Protein AF-A0A382TW28-F1 (afdb_monomer)

Organism: NCBI:txid408172

Nearest PDB structures (foldseek):
  4zxz-assembly1_B  TM=8.884E-01  e=1.817E-05  Lipomyces starkeyi
  3qic-assembly1_A  TM=6.451E-01  e=3.775E-03  Homo sapiens
  3idh-assembly1_A  TM=7.029E-01  e=1.227E-02  Homo sapiens
  3vey-assembly1_A  TM=6.543E-01  e=2.584E-02  Homo sapiens
  7qoo-assembly1_P  TM=2.455E-01  e=1.070E+00  Homo sapiens

InterPro domains:
  IPR005338 Anhydro-N-acetylmuramic acid kinase [PF03702] (15-107)
  IPR005338 Anhydro-N-acetylmuramic acid kinase [PTHR30605] (15-107)

Radius of gyration: 18.07 Å; Cα contacts (8 Å, |Δi|>4): 133; chains: 1; bounding box: 36×30×60 Å

Mean predicted aligned error: 7.28 Å

Solvent-accessible surface area (backbone atoms only — not comparable to full-atom values): 6461 Å² total; per-residue (Å²): 136,84,78,77,82,73,93,67,89,80,65,60,65,44,34,33,36,42,37,40,55,58,95,80,59,58,35,45,36,42,38,32,32,39,42,30,54,53,98,94,43,79,48,75,44,81,76,50,74,51,74,48,70,50,55,69,69,58,38,49,52,54,53,46,58,76,73,37,93,85,61,84,52,70,62,55,55,53,52,48,56,50,51,51,52,52,52,49,51,53,51,32,60,75,68,72,57,74,78,71,76,44,78,48,68,77,102

Secondary structure (DSSP, 8-state):
--------S---EEEEEEEE--TT--EEEEEEEEEEEETTEEEEEEEEEEEEEPPHHHHHHHHHHHH-TTS--HHHHHHHHHHHHHHHHHHHHHTT-----EEEE--

Foldseek 3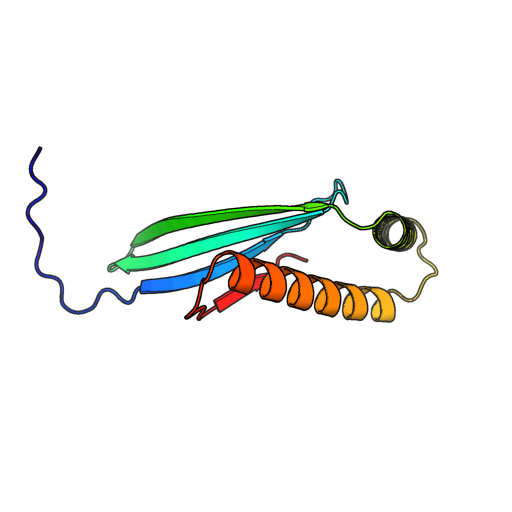Di:
DDPDPDDDPDFDWAWEWEWDADPVLFFIKIWIKTWTDDDPDIDIDTDDIDTDGDDPVLSVVVVCPVPPPPDDCPVNVVVVVVVVVVVVVVVCVVVVNDRHPYYHYPD

Structure (mmCIF, N/CA/C/O backbone):
data_AF-A0A382TW28-F1
#
_entry.id   AF-A0A382TW28-F1
#
loop_
_atom_site.group_PDB
_atom_site.id
_atom_site.type_symbol
_atom_site.label_atom_id
_atom_site.label_alt_id
_atom_site.label_comp_id
_atom_site.label_asym_id
_atom_site.label_entity_id
_atom_site.label_seq_id
_atom_site.pdbx_PDB_ins_code
_atom_site.Cartn_x
_atom_site.Cartn_y
_atom_site.Cartn_z
_atom_site.occupancy
_atom_site.B_iso_or_equiv
_atom_site.auth_seq_id
_atom_site.auth_comp_id
_atom_site.auth_asym_id
_atom_site.auth_atom_id
_atom_site.pdbx_PDB_model_num
ATOM 1 N N . MET A 1 1 ? -1.879 0.065 37.187 1.00 36.44 1 MET A N 1
ATOM 2 C CA . MET A 1 1 ? -2.595 1.336 36.943 1.00 36.44 1 MET A CA 1
ATOM 3 C C . MET A 1 1 ? -3.850 0.990 36.153 1.00 36.44 1 MET A C 1
ATOM 5 O O . MET A 1 1 ? -3.758 0.676 34.977 1.00 36.44 1 MET A O 1
ATOM 9 N N . ASN A 1 2 ? -4.990 0.874 36.838 1.00 33.41 2 ASN A N 1
ATOM 10 C CA . ASN A 1 2 ? -6.240 0.379 36.256 1.00 33.41 2 ASN A CA 1
ATOM 11 C C . ASN A 1 2 ? -6.967 1.530 35.558 1.00 33.41 2 ASN A C 1
ATOM 13 O O . ASN A 1 2 ? -7.532 2.395 36.227 1.00 33.41 2 ASN A O 1
ATOM 17 N N . TYR A 1 3 ? -6.954 1.549 34.226 1.00 37.97 3 TYR A N 1
ATOM 18 C CA . TYR A 1 3 ? -7.788 2.480 33.476 1.00 37.97 3 TYR A CA 1
ATOM 19 C C . TYR A 1 3 ? -9.252 2.051 33.614 1.00 37.97 3 TYR A C 1
ATOM 21 O O . TYR A 1 3 ? -9.680 1.036 33.064 1.00 37.97 3 TYR A O 1
ATOM 29 N N . LYS A 1 4 ? -10.019 2.832 34.384 1.00 41.09 4 LYS A N 1
ATOM 30 C CA . LYS A 1 4 ? -11.485 2.807 34.377 1.00 41.09 4 LYS A CA 1
ATOM 31 C C . LYS A 1 4 ? -11.947 2.908 32.921 1.00 41.09 4 LYS A C 1
ATOM 33 O O . LYS A 1 4 ? -11.696 3.922 32.273 1.00 41.09 4 LYS A O 1
ATOM 38 N N . ARG A 1 5 ? -12.627 1.870 32.427 1.00 49.75 5 ARG A N 1
ATOM 39 C CA . ARG A 1 5 ? -13.382 1.926 31.171 1.00 49.75 5 ARG A CA 1
ATOM 40 C C . ARG A 1 5 ? -14.446 3.011 31.330 1.00 49.75 5 ARG A C 1
ATOM 42 O O . ARG A 1 5 ? -15.397 2.838 32.087 1.00 49.75 5 ARG A O 1
ATOM 49 N N . SER A 1 6 ? -14.235 4.158 30.694 1.00 47.44 6 SER A N 1
ATOM 50 C CA . SER A 1 6 ? -15.248 5.197 30.575 1.00 47.44 6 SER A CA 1
ATOM 51 C C . SER A 1 6 ? -16.263 4.760 29.523 1.00 47.44 6 SER A C 1
ATOM 53 O O . SER A 1 6 ? -15.912 4.511 28.371 1.00 47.44 6 SER A O 1
ATOM 55 N N . ASN A 1 7 ? -17.522 4.653 29.945 1.00 48.22 7 ASN A N 1
ATOM 56 C CA . ASN A 1 7 ? -18.678 4.518 29.067 1.00 48.22 7 ASN A CA 1
ATOM 57 C C . ASN A 1 7 ? -18.689 5.692 28.079 1.00 48.22 7 ASN A C 1
ATOM 59 O O . ASN A 1 7 ? -18.856 6.839 28.496 1.00 48.22 7 ASN A O 1
ATOM 63 N N . ILE A 1 8 ? -18.486 5.414 26.791 1.00 49.66 8 ILE A N 1
ATOM 64 C CA . ILE A 1 8 ? -18.713 6.365 25.702 1.00 49.66 8 ILE A CA 1
ATOM 65 C C . ILE A 1 8 ? -19.403 5.591 24.583 1.00 49.66 8 ILE A C 1
ATOM 67 O O . ILE A 1 8 ? -18.812 4.694 23.982 1.00 49.66 8 ILE A O 1
ATOM 71 N N . GLU A 1 9 ? -20.667 5.931 24.359 1.00 52.59 9 GLU A N 1
ATOM 72 C CA . GLU A 1 9 ? -21.477 5.461 23.243 1.00 52.59 9 GLU A CA 1
ATOM 73 C C . GLU A 1 9 ? -20.830 5.919 21.922 1.00 52.59 9 GLU A C 1
ATOM 75 O O . GLU A 1 9 ? -20.555 7.101 21.728 1.00 52.59 9 GLU A O 1
ATOM 80 N N . ASN A 1 10 ? -20.536 4.937 21.064 1.00 54.94 10 ASN A N 1
ATOM 81 C CA . ASN A 1 10 ? -19.963 5.014 19.717 1.00 54.94 10 ASN A CA 1
ATOM 82 C C . ASN A 1 10 ? -18.631 5.760 19.557 1.00 54.94 10 ASN A C 1
ATOM 84 O O . ASN A 1 10 ? -18.561 6.921 19.163 1.00 54.94 10 ASN A O 1
ATOM 88 N N . THR A 1 11 ? -17.538 5.013 19.738 1.00 64.56 11 THR A N 1
ATOM 89 C CA . THR A 1 11 ? -16.274 5.341 19.065 1.00 64.56 11 THR A CA 1
ATOM 90 C C . THR A 1 11 ? -16.323 4.684 17.690 1.00 64.56 11 THR A C 1
ATOM 92 O O . THR A 1 11 ? -16.253 3.460 17.615 1.00 64.56 11 THR A O 1
ATOM 95 N N . GLN A 1 12 ? -16.500 5.457 16.616 1.00 79.38 12 GLN A N 1
ATOM 96 C CA . GLN A 1 12 ? -16.333 4.906 15.272 1.00 79.38 12 GLN A CA 1
ATOM 97 C C . GLN A 1 12 ? -14.840 4.641 15.080 1.00 79.38 12 GLN A C 1
ATOM 99 O O . GLN A 1 12 ? -14.024 5.564 15.143 1.00 79.38 12 GLN A O 1
ATOM 104 N N . VAL A 1 13 ? -14.498 3.364 14.947 1.00 89.31 13 VAL A N 1
ATOM 105 C CA . VAL A 1 13 ? -13.160 2.908 14.587 1.00 89.31 13 VAL A CA 1
ATOM 106 C C . VAL A 1 13 ? -13.239 2.500 13.136 1.00 89.31 13 VAL A C 1
ATOM 108 O O . VAL A 1 13 ? -14.075 1.666 12.805 1.00 89.31 13 VAL A O 1
ATOM 111 N N . ILE A 1 14 ? -12.394 3.107 12.310 1.00 93.75 14 ILE A N 1
ATOM 112 C CA . ILE A 1 14 ? -12.244 2.710 10.918 1.00 93.75 14 ILE A CA 1
ATOM 113 C C . ILE A 1 14 ? -10.945 1.945 10.739 1.00 93.75 14 ILE A C 1
ATOM 115 O O . ILE A 1 14 ? -9.898 2.373 11.236 1.00 93.75 14 ILE A O 1
ATOM 119 N N . ARG A 1 15 ? -10.994 0.829 10.017 1.00 95.50 15 ARG A N 1
ATOM 120 C CA . ARG A 1 15 ? -9.772 0.126 9.627 1.00 95.50 15 ARG A CA 1
ATOM 121 C C . ARG A 1 15 ? -9.245 0.683 8.316 1.00 95.50 15 ARG A C 1
ATOM 123 O O . ARG A 1 15 ? -9.934 0.691 7.297 1.00 95.50 15 ARG A O 1
ATOM 130 N N . THR A 1 16 ? -8.002 1.140 8.342 1.00 97.19 16 THR A N 1
ATOM 131 C CA . THR A 1 16 ? -7.384 1.878 7.239 1.00 97.19 16 THR A CA 1
ATOM 132 C C . THR A 1 16 ? -6.123 1.199 6.733 1.00 97.19 16 THR A C 1
ATOM 134 O O . THR A 1 16 ? -5.417 0.531 7.492 1.00 97.19 16 THR A O 1
ATOM 137 N N . VAL A 1 17 ? -5.840 1.407 5.451 1.00 98.19 17 VAL A N 1
ATOM 138 C CA . VAL A 1 17 ? -4.565 1.088 4.811 1.00 98.19 17 VAL A CA 1
ATOM 139 C C . V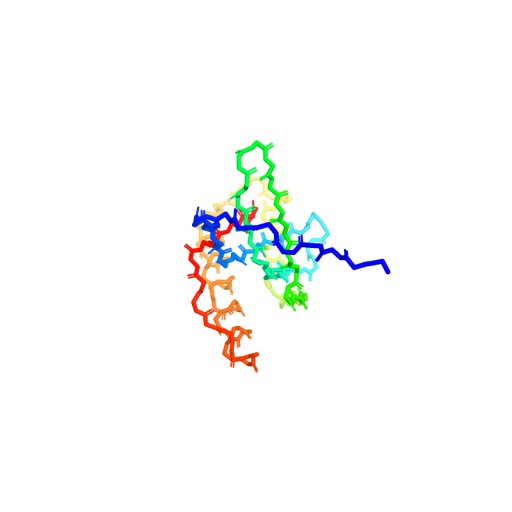AL A 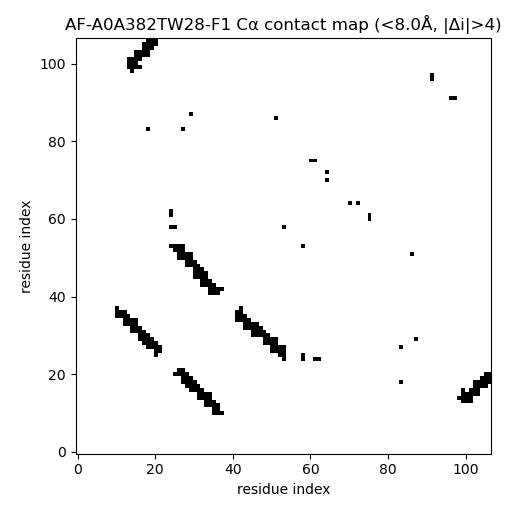1 17 ? -3.888 2.391 4.396 1.00 98.19 17 VAL A C 1
ATOM 141 O O . VAL A 1 17 ? -4.505 3.228 3.742 1.00 98.19 17 VAL A O 1
ATOM 144 N N . GLY A 1 18 ? -2.617 2.545 4.745 1.00 97.69 18 GLY A N 1
ATOM 145 C CA . GLY A 1 18 ? -1.718 3.548 4.187 1.00 97.69 18 GLY A CA 1
ATOM 146 C C . GLY A 1 18 ? -0.749 2.901 3.203 1.00 97.69 18 GLY A C 1
ATOM 147 O O . GLY A 1 18 ? -0.103 1.916 3.558 1.00 97.69 18 GLY A O 1
ATOM 148 N N . LEU A 1 19 ? -0.650 3.464 2.001 1.00 97.69 19 LEU A N 1
ATOM 149 C CA . LEU A 1 19 ? 0.313 3.097 0.967 1.00 97.69 19 LEU A CA 1
ATOM 150 C C . LEU A 1 19 ? 1.298 4.250 0.766 1.00 97.69 19 LEU A C 1
ATOM 152 O O . LEU A 1 19 ? 0.890 5.407 0.607 1.00 97.69 19 LEU A O 1
ATOM 156 N N . MET A 1 20 ? 2.591 3.942 0.794 1.00 94.75 20 MET A N 1
ATOM 157 C CA . MET A 1 20 ? 3.651 4.932 0.629 1.00 94.75 20 MET A CA 1
ATOM 158 C C . MET A 1 20 ? 4.766 4.401 -0.264 1.00 94.75 20 MET A C 1
ATOM 160 O O . MET A 1 20 ? 5.195 3.259 -0.132 1.00 94.75 20 MET A O 1
ATOM 164 N N . THR A 1 21 ? 5.275 5.273 -1.130 1.00 89.50 21 THR A N 1
ATOM 165 C CA . THR A 1 21 ? 6.429 4.999 -1.987 1.00 89.50 21 THR A CA 1
ATOM 166 C C . THR A 1 21 ? 7.439 6.125 -1.806 1.00 89.50 21 THR A C 1
ATOM 168 O O . THR A 1 21 ? 7.161 7.283 -2.131 1.00 89.50 21 THR A O 1
ATOM 171 N N . GLY A 1 22 ? 8.601 5.811 -1.236 1.00 85.06 22 GLY A N 1
ATOM 172 C CA . GLY A 1 22 ? 9.650 6.795 -0.977 1.00 85.06 22 GLY A CA 1
ATOM 173 C C . GLY A 1 22 ? 10.341 7.287 -2.251 1.00 85.06 22 GLY A C 1
ATOM 174 O O . GLY A 1 22 ? 10.361 6.615 -3.282 1.00 85.06 22 GLY A O 1
ATOM 175 N N . THR A 1 23 ? 11.003 8.444 -2.171 1.00 83.12 23 THR A N 1
ATOM 176 C CA . THR A 1 23 ? 11.862 8.963 -3.256 1.00 83.12 23 THR A CA 1
ATOM 177 C C . THR A 1 23 ? 13.117 8.110 -3.493 1.00 83.12 23 THR A C 1
ATOM 179 O O . THR A 1 23 ? 13.783 8.257 -4.518 1.00 83.12 23 THR A O 1
ATOM 182 N N . SER A 1 24 ? 13.416 7.180 -2.580 1.00 83.56 24 SER A N 1
ATOM 183 C CA . SER A 1 24 ? 14.366 6.074 -2.748 1.00 83.56 24 SER A CA 1
ATOM 184 C C . SER A 1 24 ? 14.001 5.149 -3.915 1.00 83.56 24 SER A C 1
ATOM 186 O O . SER A 1 24 ? 14.903 4.551 -4.515 1.00 83.56 24 SER A O 1
ATOM 188 N N . MET A 1 25 ? 12.710 5.080 -4.279 1.00 84.00 25 MET A N 1
ATOM 189 C CA . MET A 1 25 ? 12.164 4.196 -5.316 1.00 84.00 25 MET A CA 1
ATOM 190 C C . MET A 1 25 ? 12.546 2.728 -5.073 1.00 84.00 25 MET A C 1
ATOM 192 O O . MET A 1 25 ? 12.918 2.011 -5.999 1.00 84.00 25 MET A O 1
ATOM 196 N N . ASP A 1 26 ? 12.538 2.292 -3.819 1.00 86.81 26 ASP A N 1
ATOM 197 C CA . ASP A 1 26 ? 12.934 0.954 -3.372 1.00 86.81 26 ASP A CA 1
ATOM 198 C C . ASP A 1 26 ? 11.750 -0.007 -3.229 1.00 86.81 26 ASP A C 1
ATOM 200 O O . ASP A 1 26 ? 11.920 -1.207 -3.455 1.00 86.81 26 ASP A O 1
ATOM 204 N N . GLY A 1 27 ? 10.548 0.501 -2.962 1.00 93.62 27 GLY A N 1
ATOM 205 C CA . GLY A 1 27 ? 9.352 -0.329 -2.911 1.00 93.62 27 GLY A CA 1
ATOM 206 C C . GLY A 1 27 ? 8.081 0.405 -2.506 1.00 93.62 27 GLY A C 1
ATOM 207 O O . GLY A 1 27 ? 8.002 1.635 -2.536 1.00 93.62 27 GLY A O 1
ATOM 208 N N . LEU A 1 28 ? 7.098 -0.409 -2.124 1.00 96.56 28 LEU A N 1
ATOM 209 C CA . LEU A 1 28 ? 5.812 -0.015 -1.569 1.00 96.56 28 LEU A CA 1
ATOM 210 C C . LEU A 1 28 ? 5.736 -0.413 -0.100 1.00 96.56 28 LEU A C 1
ATOM 212 O O . LEU A 1 28 ? 5.727 -1.599 0.237 1.00 96.56 28 LEU A O 1
ATOM 216 N N . ASP A 1 29 ? 5.598 0.589 0.754 1.00 97.31 29 ASP A N 1
ATOM 217 C CA . ASP A 1 29 ? 5.285 0.406 2.160 1.00 97.31 29 ASP A CA 1
ATOM 218 C C . ASP A 1 29 ? 3.771 0.339 2.353 1.00 97.31 29 ASP A C 1
ATOM 220 O O . ASP A 1 29 ? 3.015 1.167 1.838 1.00 97.31 29 ASP A O 1
ATOM 224 N N . ILE A 1 30 ? 3.335 -0.643 3.139 1.00 97.81 30 ILE A N 1
ATOM 225 C CA . ILE A 1 30 ? 1.936 -0.854 3.501 1.00 97.81 30 ILE A CA 1
ATOM 226 C C . ILE A 1 30 ? 1.819 -0.791 5.021 1.00 97.81 30 ILE A C 1
ATOM 228 O O . ILE A 1 30 ? 2.497 -1.526 5.741 1.00 97.81 30 ILE A O 1
ATOM 232 N N . SER A 1 31 ? 0.916 0.050 5.515 1.00 97.75 31 SER A N 1
ATOM 233 C CA . SER A 1 31 ? 0.557 0.144 6.930 1.00 97.75 31 SER A CA 1
ATOM 234 C C . SER A 1 31 ? -0.933 -0.091 7.109 1.00 97.75 31 SER A C 1
ATOM 236 O O . SER A 1 31 ? -1.739 0.484 6.386 1.00 97.75 31 SER A O 1
ATOM 238 N N . ILE A 1 32 ? -1.308 -0.923 8.074 1.00 98.00 32 ILE A N 1
ATOM 239 C CA . ILE A 1 32 ? -2.701 -1.214 8.408 1.00 98.00 32 ILE A CA 1
ATOM 240 C C . ILE A 1 32 ? -2.933 -0.751 9.835 1.00 98.00 32 ILE A C 1
ATOM 242 O O . ILE A 1 32 ? -2.263 -1.219 10.761 1.00 98.00 32 ILE A O 1
ATOM 246 N N . ALA A 1 33 ? -3.881 0.162 10.014 1.00 96.62 33 ALA A N 1
ATOM 247 C CA . ALA A 1 33 ? -4.159 0.759 11.308 1.00 96.62 33 ALA A CA 1
ATOM 248 C C . ALA A 1 33 ? -5.655 0.967 11.527 1.00 96.62 33 ALA A C 1
ATOM 250 O O . ALA A 1 33 ? -6.375 1.424 10.639 1.00 96.62 33 ALA A O 1
ATOM 25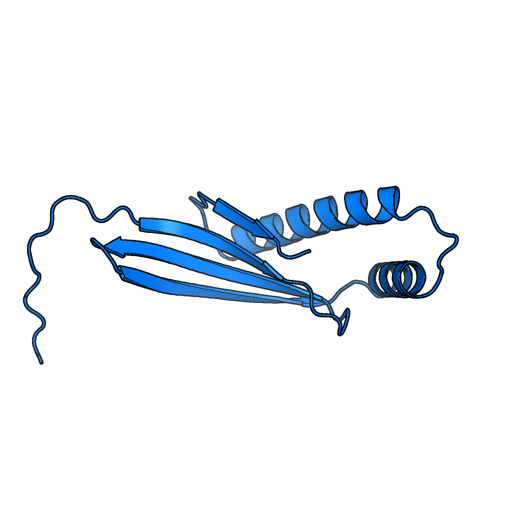1 N N . ASP A 1 34 ? -6.091 0.683 12.747 1.00 95.38 34 ASP A N 1
ATOM 252 C CA . ASP A 1 34 ? -7.401 1.087 13.234 1.00 95.38 34 ASP A CA 1
ATOM 253 C C . ASP A 1 34 ? -7.297 2.533 13.728 1.00 95.38 34 ASP A C 1
ATOM 255 O O . ASP A 1 34 ? -6.471 2.837 14.593 1.00 95.38 34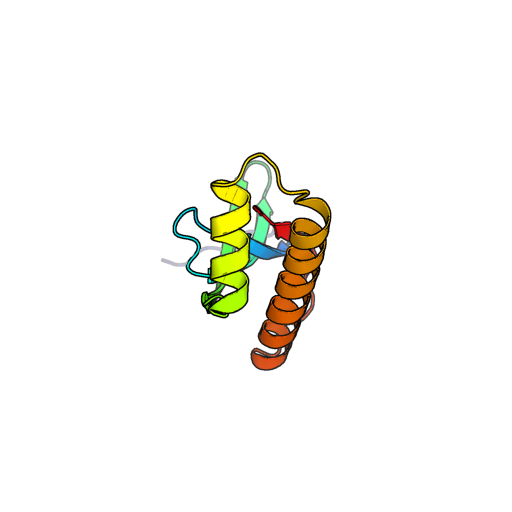 ASP A O 1
ATOM 259 N N . ILE A 1 35 ? -8.120 3.425 13.181 1.00 93.00 35 ILE A N 1
ATOM 260 C CA . ILE A 1 35 ? -8.176 4.840 13.553 1.00 93.00 35 ILE A CA 1
ATOM 261 C C . ILE A 1 35 ? -9.515 5.102 14.236 1.00 93.00 35 ILE A C 1
ATOM 263 O O . ILE A 1 35 ? -10.578 4.923 13.646 1.00 93.00 35 ILE A O 1
ATOM 267 N N . GLY A 1 36 ? -9.464 5.527 15.496 1.00 91.12 36 GLY A N 1
ATOM 268 C CA . GLY A 1 36 ? -10.633 5.884 16.290 1.00 91.12 36 GLY A CA 1
ATOM 269 C C . GLY A 1 36 ? -10.713 7.387 16.516 1.00 91.12 36 GLY A C 1
ATOM 270 O O . GLY A 1 36 ? -9.748 8.010 16.959 1.00 91.12 36 GLY A O 1
ATOM 271 N N . LEU A 1 37 ? -11.884 7.975 16.276 1.00 85.38 37 LEU A N 1
ATOM 272 C CA . LEU A 1 37 ? -12.140 9.380 16.593 1.00 85.38 37 LEU A CA 1
ATOM 273 C C . LEU A 1 37 ? -12.859 9.500 17.942 1.00 85.38 37 LEU A C 1
ATOM 275 O O . LEU A 1 37 ? -13.928 8.928 18.155 1.00 85.38 37 LEU A O 1
ATOM 279 N N . ARG A 1 38 ? -12.283 10.272 18.870 1.00 81.06 38 ARG A N 1
ATOM 280 C CA . ARG A 1 38 ? -12.872 10.600 20.177 1.00 81.06 38 ARG A CA 1
ATOM 281 C C . ARG A 1 38 ? -12.926 12.108 20.365 1.00 81.06 38 ARG A C 1
ATOM 283 O O . ARG A 1 38 ? -11.923 12.727 20.718 1.00 81.06 38 ARG A O 1
ATOM 290 N N . LYS A 1 39 ? -14.117 12.702 20.238 1.00 77.56 39 LYS A N 1
ATOM 291 C CA . LYS A 1 39 ? -14.331 14.157 20.374 1.00 77.56 39 LYS A CA 1
ATOM 292 C C . LYS A 1 39 ? -13.339 14.942 19.492 1.00 77.56 39 LYS A C 1
ATOM 294 O O . LYS A 1 39 ? -13.508 14.960 18.284 1.00 77.56 39 LYS A O 1
ATOM 299 N N . ASN A 1 40 ? -12.287 15.512 20.090 1.00 77.56 40 ASN A N 1
ATOM 300 C CA . ASN A 1 40 ? -11.246 16.311 19.427 1.00 77.56 40 ASN A CA 1
ATOM 301 C C . ASN A 1 40 ? -9.878 15.602 19.376 1.00 77.56 40 ASN A C 1
ATOM 303 O O . ASN A 1 40 ? -8.841 16.262 19.338 1.00 77.56 40 ASN A O 1
ATOM 307 N N . LYS A 1 41 ? -9.846 14.271 19.474 1.00 81.75 41 LYS A N 1
ATOM 308 C CA . LYS A 1 41 ? -8.618 13.473 19.415 1.00 81.75 41 LYS A CA 1
ATOM 309 C C . LYS A 1 41 ? -8.793 12.304 18.455 1.00 81.75 41 LYS A C 1
ATOM 311 O O . LYS A 1 41 ? -9.861 11.695 18.415 1.00 81.75 41 LYS A O 1
ATOM 316 N N . ALA A 1 42 ? -7.731 12.003 17.721 1.00 85.38 42 ALA A N 1
ATOM 317 C CA . ALA A 1 42 ? -7.587 10.756 16.992 1.00 85.38 42 ALA A CA 1
ATOM 318 C C . ALA A 1 42 ? -6.675 9.833 17.804 1.00 85.38 42 ALA A C 1
ATOM 320 O O . ALA A 1 42 ? -5.583 10.239 18.202 1.00 85.38 42 ALA A O 1
ATOM 321 N N . ASP A 1 43 ? -7.143 8.617 18.053 1.00 90.12 43 ASP A N 1
ATOM 322 C CA . ASP A 1 43 ? -6.338 7.518 18.573 1.00 90.12 43 ASP A CA 1
ATOM 323 C C . ASP A 1 43 ? -6.100 6.527 17.429 1.00 90.12 43 ASP A C 1
ATOM 325 O O . ASP A 1 43 ? -6.956 6.367 16.556 1.00 90.12 43 ASP A O 1
ATOM 329 N N . PHE A 1 44 ? -4.957 5.845 17.430 1.00 91.88 44 PHE A N 1
ATOM 330 C CA . PHE A 1 44 ? -4.657 4.829 16.425 1.00 91.88 44 PHE A CA 1
ATOM 331 C C . PHE A 1 44 ? -4.038 3.582 17.048 1.00 91.88 44 PHE A C 1
ATOM 333 O O . PHE A 1 44 ? -3.371 3.644 18.083 1.00 91.88 44 PHE A O 1
ATOM 340 N N . ASN A 1 45 ? -4.245 2.450 16.386 1.00 94.69 45 ASN A N 1
ATOM 341 C CA . ASN A 1 45 ? -3.592 1.188 16.693 1.00 94.69 45 ASN A CA 1
ATOM 342 C C . ASN A 1 45 ? -3.046 0.578 15.400 1.00 94.69 45 ASN A C 1
ATOM 344 O O . ASN A 1 45 ? -3.818 0.220 14.513 1.00 94.69 45 ASN A O 1
ATOM 348 N N . VAL A 1 46 ? -1.721 0.454 15.300 1.00 96.19 46 VAL A N 1
ATOM 349 C CA . VAL A 1 46 ? -1.073 -0.211 14.163 1.00 96.19 46 VAL A CA 1
ATOM 350 C C . VAL A 1 46 ? -1.259 -1.717 14.312 1.00 96.19 46 VAL A C 1
ATOM 352 O O . VAL A 1 46 ? -0.867 -2.303 15.318 1.00 96.19 46 VAL A O 1
ATOM 355 N N . ILE A 1 47 ? -1.861 -2.338 13.305 1.00 96.38 47 ILE A N 1
ATOM 356 C CA . ILE A 1 47 ? -2.132 -3.776 13.272 1.00 96.38 47 ILE A CA 1
ATOM 357 C C . ILE A 1 47 ? -0.962 -4.506 12.618 1.00 96.38 47 ILE A C 1
ATOM 359 O O . ILE A 1 47 ? -0.469 -5.511 13.135 1.00 96.38 47 ILE A O 1
ATOM 363 N N . ARG A 1 48 ? -0.526 -3.996 11.464 1.00 97.31 48 ARG A N 1
ATOM 364 C CA . ARG A 1 48 ? 0.474 -4.622 10.600 1.00 97.31 48 ARG A CA 1
ATOM 365 C C . ARG A 1 48 ? 1.192 -3.574 9.770 1.00 97.31 48 ARG A C 1
ATOM 367 O O . ARG A 1 48 ? 0.600 -2.573 9.379 1.00 97.31 48 ARG A O 1
ATOM 374 N N . THR A 1 49 ? 2.439 -3.873 9.439 1.00 97.25 49 THR A N 1
ATOM 375 C CA . THR A 1 49 ? 3.226 -3.134 8.457 1.00 97.25 49 THR A CA 1
ATOM 376 C C . THR A 1 49 ? 4.026 -4.117 7.613 1.00 97.25 49 THR A C 1
ATOM 378 O O . THR A 1 49 ? 4.407 -5.182 8.098 1.00 97.25 49 THR A O 1
ATOM 381 N N . THR A 1 50 ? 4.271 -3.776 6.354 1.00 97.19 50 THR A N 1
ATOM 382 C CA . THR A 1 50 ? 5.195 -4.506 5.480 1.00 97.19 50 THR A CA 1
ATOM 383 C C . THR A 1 50 ? 5.799 -3.557 4.451 1.00 97.19 50 THR A C 1
ATOM 385 O O . THR A 1 50 ? 5.280 -2.461 4.243 1.00 97.19 50 THR A O 1
ATOM 388 N N . SER A 1 51 ? 6.881 -3.989 3.811 1.00 96.69 51 SER A N 1
ATOM 389 C CA . SER A 1 51 ? 7.495 -3.302 2.679 1.00 96.69 51 SER A CA 1
ATOM 390 C C . SER A 1 51 ? 7.732 -4.313 1.565 1.00 96.69 51 SER A C 1
ATOM 392 O O . SER A 1 51 ? 8.295 -5.387 1.796 1.00 96.69 51 SER A O 1
ATOM 394 N N . ILE A 1 52 ? 7.249 -3.996 0.367 1.00 96.69 52 ILE A N 1
ATOM 395 C CA . ILE A 1 52 ? 7.333 -4.852 -0.814 1.00 96.69 52 ILE A CA 1
ATOM 396 C C . ILE A 1 52 ? 8.299 -4.190 -1.797 1.00 96.69 52 ILE A C 1
ATOM 398 O O . ILE A 1 52 ? 7.981 -3.118 -2.316 1.00 96.69 52 ILE A O 1
ATOM 402 N N . PRO A 1 53 ? 9.463 -4.803 -2.083 1.00 96.06 53 PRO A N 1
ATOM 403 C CA . PRO A 1 53 ? 10.427 -4.213 -2.997 1.00 96.06 53 PRO A CA 1
ATOM 404 C C . PRO A 1 53 ? 9.862 -4.159 -4.415 1.00 96.06 53 PRO A C 1
ATOM 406 O O . PRO A 1 53 ? 9.163 -5.077 -4.861 1.00 96.06 53 PRO A O 1
ATOM 409 N N . TYR A 1 54 ? 10.206 -3.105 -5.151 1.00 94.81 54 TYR A N 1
ATOM 410 C CA . TYR A 1 54 ? 9.848 -3.040 -6.561 1.00 94.81 54 TYR A CA 1
ATOM 411 C C . TYR A 1 54 ? 10.575 -4.117 -7.371 1.00 94.81 54 TYR A C 1
ATOM 413 O O . TYR A 1 54 ? 11.772 -4.341 -7.170 1.00 94.81 54 TYR A O 1
ATOM 421 N N . PRO A 1 55 ? 9.901 -4.741 -8.353 1.00 94.12 55 PRO A N 1
ATOM 422 C CA . PRO A 1 55 ? 10.590 -5.472 -9.404 1.00 94.12 55 PRO A CA 1
ATOM 423 C C . PRO A 1 55 ? 11.593 -4.556 -10.115 1.00 94.12 55 PRO A C 1
ATOM 425 O O . PRO A 1 55 ? 11.289 -3.390 -10.372 1.00 94.12 55 PRO A O 1
ATOM 428 N N . ASN A 1 56 ? 12.762 -5.089 -10.479 1.00 92.25 56 ASN A N 1
ATOM 429 C CA . ASN A 1 56 ? 13.840 -4.309 -11.106 1.00 92.25 56 ASN A CA 1
ATOM 430 C C . ASN A 1 56 ? 13.369 -3.520 -12.340 1.00 92.25 56 ASN A C 1
ATOM 432 O O . ASN A 1 56 ? 13.729 -2.355 -12.499 1.00 92.25 56 ASN A O 1
ATOM 436 N N . ASP A 1 57 ? 12.534 -4.128 -13.185 1.00 91.25 57 ASP A N 1
ATOM 437 C CA . ASP A 1 57 ? 12.019 -3.486 -14.399 1.00 91.25 57 ASP A CA 1
ATOM 438 C C . ASP A 1 57 ? 11.093 -2.309 -14.072 1.00 91.25 57 ASP A C 1
ATOM 440 O O . ASP A 1 57 ? 11.203 -1.246 -14.684 1.00 91.25 57 ASP A O 1
ATOM 444 N N . LEU A 1 58 ? 10.227 -2.463 -13.065 1.00 91.50 58 LEU A N 1
ATOM 445 C CA . LEU A 1 58 ? 9.339 -1.397 -12.602 1.00 91.50 58 LEU A CA 1
ATOM 446 C C . LEU A 1 58 ? 10.146 -0.262 -11.965 1.00 91.50 58 LEU A C 1
ATOM 448 O O . LEU A 1 58 ? 9.956 0.901 -12.307 1.00 91.50 58 LEU A O 1
ATOM 452 N N . GLN A 1 59 ? 11.117 -0.593 -11.110 1.00 91.12 59 GLN A N 1
ATOM 453 C CA . GLN A 1 59 ? 12.033 0.391 -10.535 1.00 91.12 59 GLN A CA 1
ATOM 454 C C . GLN A 1 59 ? 12.768 1.178 -11.630 1.00 91.12 59 GLN A C 1
ATOM 456 O O . GLN A 1 59 ? 12.914 2.398 -11.529 1.00 91.12 59 GLN A O 1
ATOM 461 N N . PHE A 1 60 ? 13.224 0.502 -12.686 1.00 89.25 60 PHE A N 1
ATOM 462 C CA . PHE A 1 60 ? 13.857 1.157 -13.824 1.00 89.25 60 PHE A CA 1
ATOM 463 C C . PHE A 1 60 ? 12.889 2.107 -14.537 1.00 89.25 60 PHE A C 1
ATOM 465 O O . PHE A 1 60 ? 13.256 3.253 -14.793 1.00 89.25 60 PHE A O 1
ATOM 472 N N . GLN A 1 61 ? 11.653 1.679 -14.808 1.00 89.00 61 GLN A N 1
ATOM 473 C CA . GLN A 1 61 ? 10.630 2.521 -15.435 1.00 89.00 61 GLN A CA 1
ATOM 474 C C . GLN A 1 61 ? 10.331 3.784 -14.613 1.00 89.00 61 GLN A C 1
ATOM 476 O O . GLN A 1 61 ? 10.351 4.877 -15.179 1.00 89.00 61 GLN A O 1
ATOM 481 N N . ILE A 1 62 ? 10.166 3.655 -13.290 1.00 89.50 62 ILE A N 1
ATOM 482 C CA . ILE A 1 62 ? 9.969 4.790 -12.370 1.00 89.50 62 ILE A CA 1
ATOM 483 C C . ILE A 1 62 ? 11.167 5.746 -12.415 1.00 89.50 62 ILE A C 1
ATOM 485 O O . ILE A 1 62 ? 11.008 6.961 -12.520 1.00 89.50 62 ILE A O 1
ATOM 489 N N . ARG A 1 63 ? 12.399 5.223 -12.385 1.00 88.06 63 ARG A N 1
ATOM 490 C CA . ARG A 1 63 ? 13.594 6.077 -12.488 1.00 88.06 63 ARG A CA 1
ATOM 491 C C . ARG A 1 63 ? 13.614 6.837 -13.809 1.00 88.06 63 ARG A C 1
ATOM 493 O O . ARG A 1 63 ? 13.907 8.027 -13.826 1.00 88.06 63 ARG A O 1
ATOM 500 N N . GLN A 1 64 ? 13.288 6.170 -14.912 1.00 87.12 64 GLN A N 1
ATOM 501 C CA . GLN A 1 64 ? 13.253 6.817 -16.217 1.00 87.12 64 GLN A CA 1
ATOM 502 C C . GLN A 1 64 ? 12.196 7.924 -16.285 1.00 87.12 64 GLN A C 1
ATOM 504 O O . GLN A 1 64 ? 12.501 8.983 -16.816 1.00 87.12 64 GLN A O 1
ATOM 509 N N . SER A 1 65 ? 10.997 7.730 -15.730 1.00 86.00 65 SER A N 1
ATOM 510 C CA . SER A 1 65 ? 9.953 8.766 -15.748 1.00 86.00 65 SER A CA 1
ATOM 511 C C . SER A 1 65 ? 10.292 9.994 -14.903 1.00 86.00 65 SER A C 1
ATOM 513 O O . SER A 1 65 ? 9.846 11.090 -15.218 1.00 86.00 65 SER A O 1
ATOM 515 N N . VAL A 1 66 ? 11.076 9.831 -13.833 1.00 85.06 66 VAL A N 1
ATOM 516 C CA . VAL A 1 66 ? 11.508 10.954 -12.984 1.00 85.06 66 VAL A CA 1
ATOM 517 C C . VAL A 1 66 ? 12.581 11.804 -13.670 1.00 85.06 66 VAL A C 1
ATOM 519 O O . VAL A 1 66 ? 12.597 13.022 -13.500 1.00 85.06 66 VAL A O 1
ATOM 522 N N . TYR A 1 67 ? 13.489 11.182 -14.429 1.00 83.19 67 TYR A N 1
ATOM 523 C CA . TYR A 1 67 ? 14.645 11.874 -15.012 1.00 83.19 67 TYR A CA 1
ATOM 524 C C . TYR A 1 67 ? 14.489 12.248 -16.494 1.00 83.19 67 TYR A C 1
ATOM 526 O O . TYR A 1 67 ? 15.239 13.099 -16.971 1.00 83.19 67 TYR A O 1
ATOM 534 N N . ASP A 1 68 ? 13.541 11.654 -17.223 1.00 79.31 68 ASP A N 1
ATOM 535 C CA . ASP A 1 68 ? 13.297 11.923 -18.644 1.00 79.31 68 ASP A CA 1
ATOM 536 C C . ASP A 1 68 ? 12.004 12.730 -18.843 1.00 79.31 68 ASP A C 1
ATOM 538 O O . ASP A 1 68 ? 10.895 12.197 -18.811 1.00 79.31 68 ASP A O 1
ATOM 542 N N . THR A 1 69 ? 12.152 14.037 -19.071 1.00 64.69 69 THR A N 1
ATOM 543 C CA . THR A 1 69 ? 11.040 14.996 -19.181 1.00 64.69 69 THR A CA 1
ATOM 544 C C . THR A 1 69 ? 10.218 14.862 -20.468 1.00 64.69 69 THR A C 1
ATOM 546 O O . THR A 1 69 ? 9.215 15.559 -20.618 1.00 64.69 69 THR A O 1
ATOM 549 N N . GLY A 1 70 ? 10.625 13.993 -21.402 1.00 68.94 70 GLY A N 1
ATOM 550 C CA . GLY A 1 70 ? 9.933 13.762 -22.672 1.00 68.94 70 GLY A CA 1
ATOM 551 C C . GLY A 1 70 ? 8.959 12.580 -22.678 1.00 68.94 70 GLY A C 1
ATOM 552 O O . GLY A 1 70 ? 8.292 12.362 -23.691 1.00 68.94 70 GLY A O 1
ATOM 553 N N . LYS A 1 71 ? 8.880 11.795 -21.595 1.00 71.81 71 LYS A N 1
ATOM 554 C CA . LYS A 1 71 ? 8.034 10.593 -21.537 1.00 71.81 71 LYS A CA 1
ATOM 555 C C . LYS A 1 71 ? 6.622 10.900 -21.052 1.00 71.81 71 LYS A C 1
ATOM 557 O O . LYS A 1 71 ? 6.429 11.578 -20.050 1.00 71.81 71 LYS A O 1
ATOM 562 N N . ASP A 1 72 ? 5.639 10.326 -21.742 1.00 76.31 72 ASP A N 1
ATOM 563 C CA . ASP A 1 72 ? 4.263 10.258 -21.258 1.00 76.31 72 ASP A CA 1
ATOM 564 C C . ASP A 1 72 ? 4.194 9.291 -20.066 1.00 76.31 72 ASP A C 1
ATOM 566 O O . ASP A 1 72 ? 4.405 8.084 -20.209 1.00 76.31 72 ASP A O 1
ATOM 570 N N . THR A 1 73 ? 3.935 9.833 -18.877 1.00 85.44 73 THR A N 1
ATOM 571 C CA . THR A 1 73 ? 3.891 9.080 -17.620 1.00 85.44 73 THR A CA 1
ATOM 572 C C . THR A 1 73 ? 2.511 8.510 -17.303 1.00 85.44 73 THR A C 1
ATOM 574 O O . THR A 1 73 ? 2.384 7.778 -16.326 1.00 85.44 73 THR A O 1
ATOM 577 N N . ASN A 1 74 ? 1.486 8.768 -18.125 1.00 87.75 74 ASN A N 1
ATOM 578 C CA . ASN A 1 74 ? 0.114 8.327 -17.847 1.00 87.75 74 ASN A CA 1
ATOM 579 C C . ASN A 1 74 ? -0.032 6.799 -17.816 1.00 87.75 74 ASN A C 1
ATOM 581 O O . ASN A 1 74 ? -0.826 6.260 -17.046 1.00 87.75 74 ASN A O 1
ATOM 585 N N . ALA A 1 75 ? 0.712 6.090 -18.671 1.00 89.06 75 ALA A N 1
ATOM 586 C CA . ALA A 1 75 ? 0.713 4.629 -18.669 1.00 89.06 75 ALA A CA 1
ATOM 587 C C . ALA A 1 75 ? 1.345 4.086 -17.381 1.00 89.06 75 ALA A C 1
ATOM 589 O O . ALA A 1 75 ? 0.766 3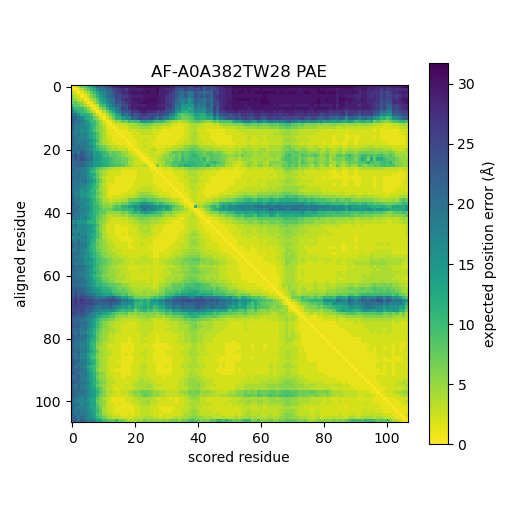.224 -16.730 1.00 89.06 75 ALA A O 1
ATOM 590 N N . LEU A 1 76 ? 2.481 4.659 -16.975 1.00 90.50 76 LEU A N 1
ATOM 591 C CA . LEU A 1 76 ? 3.177 4.251 -15.761 1.00 90.50 76 LEU A CA 1
ATOM 592 C C . LEU A 1 76 ? 2.359 4.550 -14.497 1.00 90.50 76 LEU A C 1
ATOM 594 O O . LEU A 1 76 ? 2.310 3.708 -13.614 1.00 90.50 76 LEU A O 1
ATOM 598 N N . ASP A 1 77 ? 1.694 5.705 -14.421 1.00 92.12 77 ASP A N 1
ATOM 599 C CA . ASP A 1 77 ? 0.791 6.061 -13.31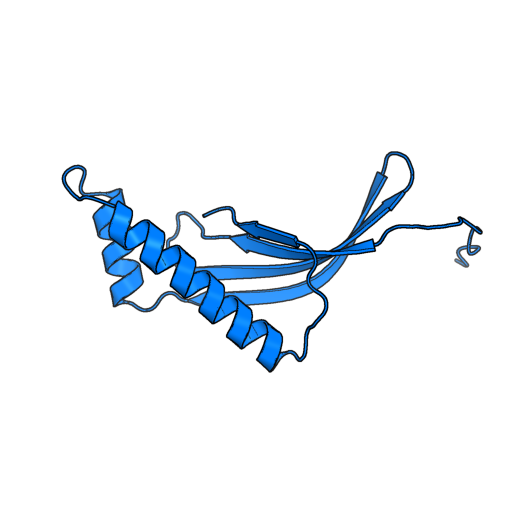6 1.00 92.12 77 ASP A CA 1
ATOM 600 C C . ASP A 1 77 ? -0.327 5.019 -13.139 1.00 92.12 77 ASP A C 1
ATOM 602 O O . ASP A 1 77 ? -0.526 4.468 -12.054 1.00 92.12 77 ASP A O 1
ATOM 606 N N . ARG A 1 78 ? -0.990 4.655 -14.244 1.00 92.75 78 ARG A N 1
ATOM 607 C CA . ARG A 1 78 ? -2.002 3.592 -14.256 1.00 92.75 78 ARG A CA 1
ATOM 608 C C . ARG A 1 78 ? -1.426 2.252 -13.801 1.00 92.75 78 ARG A C 1
ATOM 610 O O . ARG A 1 78 ? -2.038 1.583 -12.969 1.00 92.75 78 ARG A O 1
ATOM 617 N N . ASP A 1 79 ? -0.299 1.849 -14.378 1.00 92.62 79 ASP A N 1
ATOM 618 C CA . ASP A 1 79 ? 0.303 0.540 -14.126 1.00 92.62 79 ASP A CA 1
ATOM 619 C C . ASP A 1 79 ? 0.802 0.427 -12.678 1.00 92.62 79 ASP A C 1
ATOM 621 O O . ASP A 1 79 ? 0.642 -0.624 -12.055 1.00 92.62 79 ASP A O 1
ATOM 625 N N . LEU A 1 80 ? 1.317 1.520 -12.105 1.00 94.00 80 LEU A N 1
ATOM 626 C CA . LEU A 1 80 ? 1.667 1.611 -10.688 1.00 94.00 80 LEU A CA 1
ATOM 627 C C . LEU A 1 80 ? 0.438 1.459 -9.796 1.00 94.00 80 LEU A C 1
ATOM 629 O O . LEU A 1 80 ? 0.461 0.639 -8.883 1.00 94.00 80 LEU A O 1
ATOM 633 N N . GLY A 1 81 ? -0.654 2.169 -10.092 1.00 94.75 81 GLY A N 1
ATOM 634 C CA . GLY A 1 81 ? -1.899 2.044 -9.334 1.00 94.75 81 GLY A CA 1
ATOM 635 C C . GLY A 1 81 ? -2.450 0.613 -9.320 1.00 94.75 81 GLY A C 1
ATOM 636 O O . GLY A 1 81 ? -2.876 0.120 -8.273 1.00 94.75 81 GLY A O 1
ATOM 637 N N . ILE A 1 82 ? -2.394 -0.082 -10.463 1.00 96.00 82 ILE A N 1
ATOM 638 C CA . ILE A 1 82 ? -2.769 -1.503 -10.560 1.00 96.00 82 ILE A CA 1
ATOM 639 C C . ILE A 1 82 ? -1.821 -2.360 -9.718 1.00 96.00 82 ILE A C 1
ATOM 641 O O . ILE A 1 82 ? -2.277 -3.164 -8.907 1.00 96.00 82 ILE A O 1
ATOM 645 N N . TRP A 1 83 ? -0.510 -2.154 -9.854 1.00 96.50 83 TRP A N 1
ATOM 646 C CA . TRP A 1 83 ? 0.486 -2.918 -9.110 1.00 96.50 83 TRP A CA 1
ATOM 647 C C . TRP A 1 83 ? 0.342 -2.730 -7.588 1.00 96.50 83 TRP A C 1
ATOM 649 O O . TRP A 1 83 ? 0.422 -3.709 -6.844 1.00 96.50 83 TRP A O 1
ATOM 659 N N . TYR A 1 84 ? 0.051 -1.515 -7.106 1.00 97.25 84 TYR A N 1
ATOM 660 C CA . TYR A 1 84 ? -0.232 -1.261 -5.689 1.00 97.25 84 TYR A CA 1
ATOM 661 C C . TYR A 1 84 ? -1.479 -2.002 -5.210 1.00 97.25 84 TYR A C 1
ATOM 663 O O . TYR A 1 84 ? -1.456 -2.607 -4.136 1.00 97.25 84 TYR A O 1
ATOM 671 N N . ALA A 1 85 ? -2.559 -1.976 -5.997 1.00 96.88 85 ALA A N 1
ATOM 672 C CA . ALA A 1 85 ? -3.802 -2.662 -5.661 1.00 96.88 85 ALA A CA 1
ATOM 673 C C . ALA A 1 85 ? -3.599 -4.183 -5.578 1.00 96.88 85 ALA A C 1
ATOM 675 O O . ALA A 1 85 ? -4.036 -4.806 -4.608 1.00 96.88 85 ALA A O 1
ATOM 676 N N . ASP A 1 86 ? -2.880 -4.762 -6.542 1.00 97.88 86 ASP A N 1
ATOM 677 C CA . ASP A 1 86 ? -2.560 -6.190 -6.568 1.00 97.88 86 ASP A CA 1
ATOM 678 C C . ASP A 1 86 ? -1.716 -6.591 -5.355 1.00 97.88 86 ASP A C 1
ATOM 680 O O . ASP A 1 86 ? -2.041 -7.556 -4.658 1.00 97.88 86 ASP A O 1
ATOM 684 N N . LYS A 1 87 ? -0.666 -5.823 -5.039 1.00 97.69 87 LYS A N 1
ATOM 685 C CA . LYS A 1 87 ? 0.205 -6.118 -3.893 1.00 97.69 87 LYS A CA 1
ATOM 686 C C . LYS A 1 87 ? -0.475 -5.933 -2.552 1.00 97.69 87 LYS A C 1
ATOM 688 O O . LYS A 1 87 ? -0.280 -6.758 -1.657 1.00 97.69 87 LYS A O 1
ATOM 693 N N . LEU A 1 88 ? -1.323 -4.919 -2.422 1.00 97.62 88 LEU A N 1
ATOM 694 C CA . LEU A 1 88 ? -2.168 -4.776 -1.249 1.00 97.62 88 LEU A CA 1
ATOM 695 C C . LEU A 1 88 ? -3.118 -5.971 -1.110 1.00 97.62 88 LEU A C 1
ATOM 697 O O . LEU A 1 88 ? -3.225 -6.541 -0.026 1.00 97.62 88 LEU A O 1
ATOM 701 N N . PHE A 1 89 ? -3.783 -6.382 -2.190 1.00 97.44 89 PHE A N 1
ATOM 702 C CA . PHE A 1 89 ? -4.719 -7.504 -2.163 1.00 97.44 89 PHE A CA 1
ATOM 703 C C . PHE A 1 89 ? -4.037 -8.830 -1.799 1.00 97.44 89 PHE A C 1
ATOM 705 O O . PHE A 1 89 ? -4.543 -9.569 -0.949 1.00 97.44 89 PHE A O 1
ATOM 712 N N . GLU A 1 90 ? -2.875 -9.120 -2.393 1.00 97.94 90 GLU A N 1
ATOM 713 C CA . GLU A 1 90 ? -2.045 -10.280 -2.047 1.00 97.94 90 GLU A CA 1
ATOM 714 C C . GLU A 1 90 ? -1.694 -10.286 -0.552 1.00 97.94 90 GLU A C 1
ATOM 716 O O . GLU A 1 90 ? -1.891 -11.302 0.120 1.00 97.94 90 GLU A O 1
ATOM 721 N N . TYR A 1 91 ? -1.239 -9.147 -0.021 1.00 97.81 91 TYR A N 1
ATOM 722 C CA . TYR A 1 91 ? -0.834 -9.019 1.377 1.00 97.81 91 TYR A CA 1
ATOM 723 C C . TYR A 1 91 ? -2.007 -9.148 2.361 1.00 97.81 91 TYR A C 1
ATOM 725 O O . TYR A 1 91 ? -1.916 -9.865 3.359 1.00 97.81 91 TYR A O 1
ATOM 733 N N . LEU A 1 92 ? -3.147 -8.510 2.072 1.00 97.06 92 LEU A N 1
ATOM 734 C CA . LEU A 1 92 ? -4.351 -8.638 2.900 1.00 97.06 92 LEU A CA 1
ATOM 735 C C . LEU A 1 92 ? -4.820 -10.096 2.968 1.00 97.06 92 LEU A C 1
ATOM 737 O O . LEU A 1 92 ? -5.160 -10.586 4.045 1.00 97.06 92 LEU A O 1
ATOM 741 N N . ARG A 1 93 ? -4.779 -10.823 1.842 1.00 97.56 93 ARG A N 1
ATOM 742 C CA . ARG A 1 93 ? -5.119 -12.252 1.818 1.00 97.56 93 ARG A CA 1
ATOM 743 C C . ARG A 1 93 ? -4.115 -13.107 2.579 1.00 97.56 93 ARG A C 1
ATOM 745 O O . ARG A 1 93 ? -4.550 -14.007 3.296 1.00 97.56 93 ARG A O 1
ATOM 752 N N . SER A 1 94 ? -2.811 -12.856 2.442 1.00 97.06 94 SER A N 1
ATOM 753 C CA . SER A 1 94 ? -1.792 -13.646 3.147 1.00 97.06 94 SER A CA 1
ATOM 754 C C . SER A 1 94 ? -1.889 -13.492 4.664 1.00 97.06 94 SER A C 1
ATOM 756 O O . SER A 1 94 ? -1.687 -14.459 5.391 1.00 97.06 94 SER A O 1
ATOM 758 N N . GLU A 1 95 ? -2.261 -12.303 5.138 1.00 96.31 95 GLU A N 1
ATOM 759 C CA . GLU A 1 95 ? -2.436 -12.012 6.564 1.00 96.31 95 GLU A CA 1
ATOM 760 C C . GLU A 1 95 ? -3.866 -12.258 7.074 1.00 96.31 95 GLU A C 1
ATOM 762 O O . GLU A 1 95 ? -4.136 -12.057 8.257 1.00 96.31 95 GLU A O 1
ATOM 767 N N . SER A 1 96 ? -4.786 -12.708 6.209 1.00 96.06 96 SER A N 1
ATOM 768 C CA . SER A 1 96 ? -6.215 -12.876 6.531 1.00 96.06 96 SER A CA 1
ATOM 769 C C . SER A 1 96 ? -6.850 -11.610 7.128 1.00 96.06 96 SER A C 1
ATOM 771 O O . SER A 1 96 ? -7.635 -11.679 8.073 1.00 96.06 96 SER A O 1
ATOM 773 N N . ILE A 1 97 ? -6.485 -10.444 6.590 1.00 94.88 97 ILE A N 1
ATOM 774 C CA . ILE A 1 97 ? -7.013 -9.144 7.005 1.00 94.88 97 ILE A CA 1
ATOM 775 C C . ILE A 1 97 ? -8.189 -8.779 6.108 1.00 94.88 97 ILE A C 1
ATOM 777 O O . ILE A 1 97 ? -8.076 -8.745 4.884 1.00 94.88 97 ILE A O 1
ATOM 781 N N . ASP A 1 98 ? -9.308 -8.458 6.739 1.00 92.50 98 ASP A N 1
ATOM 782 C CA . ASP A 1 98 ? -10.542 -8.034 6.097 1.00 92.50 98 ASP A CA 1
ATOM 783 C C . ASP A 1 98 ? -11.023 -6.676 6.641 1.00 92.50 98 ASP A C 1
ATOM 785 O O . ASP A 1 98 ? -10.390 -6.058 7.507 1.00 92.50 98 ASP A O 1
ATOM 789 N N . ASN A 1 99 ? -12.158 -6.2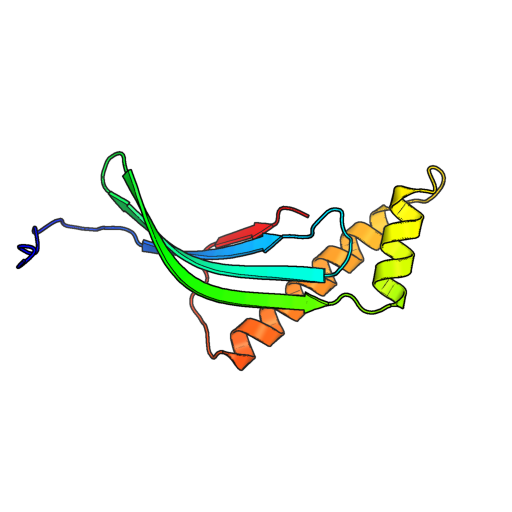15 6.104 1.00 92.25 99 ASN A N 1
ATOM 790 C CA . ASN A 1 99 ? -12.881 -5.027 6.563 1.00 92.25 99 ASN A CA 1
ATOM 791 C C . ASN A 1 99 ? -12.069 -3.720 6.497 1.00 92.25 99 ASN A C 1
ATOM 793 O O . ASN A 1 99 ? -12.179 -2.883 7.384 1.00 92.25 99 ASN A O 1
ATOM 797 N N . ILE A 1 100 ? -11.257 -3.531 5.450 1.00 96.12 100 ILE A N 1
ATOM 798 C CA . ILE A 1 100 ? -10.635 -2.230 5.164 1.00 96.12 100 ILE A CA 1
ATOM 799 C C . ILE A 1 100 ? -11.713 -1.256 4.670 1.00 96.12 100 ILE A C 1
ATOM 801 O O . ILE A 1 100 ? -12.382 -1.525 3.674 1.00 96.12 100 ILE A O 1
ATOM 805 N N . GLU A 1 101 ? -11.853 -0.115 5.338 1.00 96.06 101 GLU A N 1
ATOM 806 C CA . GLU A 1 101 ? -12.855 0.912 5.018 1.00 96.06 101 GLU A CA 1
ATOM 807 C C . GLU A 1 101 ? -12.269 2.089 4.233 1.00 96.06 101 GLU A C 1
ATOM 809 O O . GLU A 1 101 ? -12.997 2.814 3.557 1.00 96.06 101 GLU A O 1
ATOM 814 N N . LEU A 1 102 ? -10.952 2.291 4.322 1.00 95.00 102 LEU A N 1
ATOM 815 C CA . LEU A 1 102 ? -10.260 3.404 3.682 1.00 95.00 102 LEU A CA 1
ATOM 816 C C . LEU A 1 102 ? -8.854 2.998 3.246 1.00 95.00 102 LEU A C 1
ATOM 818 O O . LEU A 1 102 ? -8.117 2.369 4.006 1.00 95.00 102 LEU A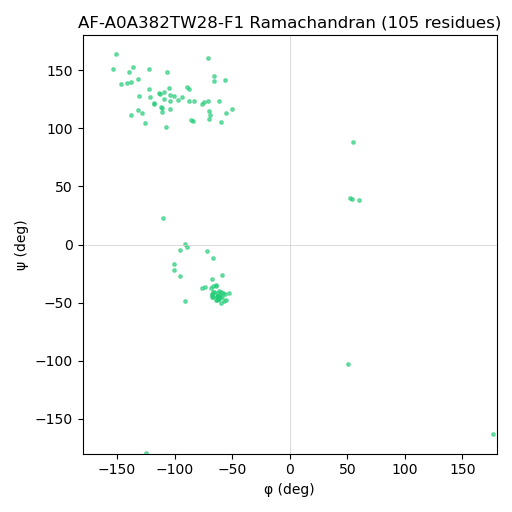 O 1
ATOM 822 N N . ILE A 1 103 ? -8.466 3.441 2.053 1.00 97.12 103 ILE A N 1
ATOM 823 C CA . ILE A 1 103 ? -7.092 3.378 1.559 1.00 97.12 103 ILE A CA 1
ATOM 824 C C . ILE A 1 103 ? -6.617 4.815 1.330 1.00 97.12 103 ILE A C 1
ATOM 826 O O . ILE A 1 103 ? -7.237 5.561 0.573 1.00 97.12 103 ILE A O 1
ATOM 830 N N . GLY A 1 104 ? -5.532 5.206 1.992 1.00 96.44 104 GLY A N 1
ATOM 831 C CA . GLY A 1 104 ? -4.792 6.428 1.694 1.00 96.44 104 GLY A CA 1
ATOM 832 C C . GLY A 1 104 ? -3.510 6.081 0.946 1.00 96.44 104 GLY A C 1
ATOM 833 O O . GLY A 1 104 ? -2.650 5.416 1.517 1.00 96.44 104 GLY A O 1
ATOM 834 N N . SER A 1 105 ? -3.375 6.531 -0.302 1.00 95.44 105 SER A N 1
ATOM 835 C CA . SER A 1 105 ? -2.158 6.350 -1.109 1.00 95.44 105 SER A CA 1
ATOM 836 C C . SER A 1 105 ? -1.449 7.684 -1.283 1.00 95.44 105 SER A C 1
ATOM 838 O O . SER A 1 105 ? -2.073 8.648 -1.722 1.00 95.44 105 SER A O 1
ATOM 840 N N . HIS A 1 106 ? -0.169 7.756 -0.916 1.00 91.88 106 HIS A N 1
ATOM 841 C CA . HIS A 1 106 ? 0.652 8.946 -1.169 1.00 91.88 106 HIS A CA 1
ATOM 842 C C . HIS A 1 106 ? 1.083 9.046 -2.636 1.00 91.88 106 HIS A C 1
ATOM 844 O O . HIS A 1 106 ? 1.179 10.145 -3.180 1.00 91.88 106 HIS A O 1
ATOM 850 N N . GLY A 1 107 ? 1.388 7.903 -3.244 1.00 73.75 107 GLY A N 1
ATOM 851 C CA . GLY A 1 107 ? 1.821 7.767 -4.628 1.00 73.75 107 GLY A CA 1
ATOM 852 C C . GLY A 1 107 ? 1.261 6.489 -5.191 1.00 73.75 107 GLY A C 1
ATOM 853 O O . GLY A 1 107 ? 1.135 5.529 -4.398 1.00 73.75 107 GLY A O 1
#

Sequence (107 aa):
MNYKRSNIENTQVIRTVGLMTGTSMDGLDISIADIGLRKNKADFNVIRTTSIPYPNDLQFQIRQSVYDTGKDTNALDRDLGIWYADKLFEYLRSESIDNIELIGSHG

pLDDT: mean 86.72, std 15.34, range [33.41, 98.19]